Protein AF-A0A962E9W2-F1 (afdb_monomer)

pLDDT: mean 91.14, std 9.46, range [47.84, 97.75]

Foldseek 3Di:
DDDFDWDQDPVRWIKTFDAQVPVVVVVVVVCCLCPVVPWDFADDWADDPFKIWGTWTDDPPWIWTWMAGPGGGIMITTDDPVD

Mean predicted aligned error: 3.88 Å

Sequence (83 aa):
MGQPSLSTAANGHLMLSIDSAQRERWASLQKVLETALGYRREGDTIAGFDEGIAPDFVNGEIRIHAGWDNWSGHYLLADCVAG

Structure (mmCIF, N/CA/C/O backbone):
data_AF-A0A962E9W2-F1
#
_entry.id   AF-A0A962E9W2-F1
#
loop_
_atom_site.group_PDB
_atom_site.id
_atom_site.type_symbol
_atom_site.label_atom_id
_atom_site.label_alt_id
_atom_site.label_comp_id
_atom_site.label_asym_id
_atom_site.label_entity_id
_atom_site.label_seq_id
_atom_site.pdbx_PDB_ins_code
_atom_site.Cartn_x
_atom_site.Cartn_y
_atom_site.Cartn_z
_atom_site.occupancy
_atom_site.B_iso_or_equiv
_atom_site.auth_seq_id
_atom_site.auth_comp_id
_atom_site.auth_asym_id
_atom_site.auth_atom_id
_atom_site.pdbx_PDB_model_num
ATOM 1 N N . MET A 1 1 ? 5.997 13.605 -14.221 1.00 47.84 1 MET A N 1
ATOM 2 C CA . MET A 1 1 ? 5.849 13.282 -12.785 1.00 47.84 1 MET A CA 1
ATOM 3 C C . MET A 1 1 ? 4.398 12.883 -12.555 1.00 47.84 1 MET A C 1
ATOM 5 O O . MET A 1 1 ? 3.546 13.762 -12.545 1.00 47.84 1 MET A O 1
ATOM 9 N N . GLY A 1 2 ? 4.100 11.580 -12.513 1.00 64.94 2 GLY A N 1
ATOM 10 C CA . GLY A 1 2 ? 2.727 11.075 -12.356 1.00 64.94 2 GLY A CA 1
ATOM 11 C C . GLY A 1 2 ? 2.267 11.182 -10.906 1.00 64.94 2 GLY A C 1
ATOM 12 O O . GLY A 1 2 ? 3.081 11.045 -10.013 1.00 64.94 2 GLY A O 1
ATOM 13 N N . GLN A 1 3 ? 1.011 11.495 -10.628 1.00 77.00 3 GLN A N 1
ATOM 14 C CA . GLN A 1 3 ? 0.502 11.435 -9.252 1.00 77.00 3 GLN A CA 1
ATOM 15 C C . GLN A 1 3 ? 0.259 9.968 -8.855 1.00 77.00 3 GLN A C 1
ATOM 17 O O . GLN A 1 3 ? 0.088 9.143 -9.755 1.00 77.00 3 GLN A O 1
ATOM 22 N N . PRO A 1 4 ? 0.214 9.623 -7.551 1.00 86.06 4 PRO A N 1
ATOM 23 C CA . PRO A 1 4 ? -0.352 8.345 -7.136 1.00 86.06 4 PRO A CA 1
ATOM 24 C C . PRO A 1 4 ? -1.727 8.165 -7.772 1.00 86.06 4 PRO A C 1
ATOM 26 O O . PRO A 1 4 ? -2.513 9.114 -7.818 1.00 86.06 4 PRO A O 1
ATOM 29 N N . SER A 1 5 ? -1.999 6.967 -8.269 1.00 91.56 5 SER A N 1
ATOM 30 C CA . SER A 1 5 ? -3.249 6.671 -8.967 1.00 91.56 5 SER A CA 1
ATOM 31 C C . SER A 1 5 ? -4.045 5.639 -8.190 1.00 91.56 5 SER A C 1
ATOM 33 O O . SER A 1 5 ? -3.488 4.644 -7.732 1.00 91.56 5 SER A O 1
ATOM 35 N N . LEU A 1 6 ? -5.336 5.908 -8.011 1.00 93.44 6 LEU A N 1
ATOM 36 C CA . LEU A 1 6 ? -6.280 4.978 -7.407 1.00 93.44 6 LEU A CA 1
ATOM 37 C C . LEU A 1 6 ? -7.057 4.289 -8.528 1.00 93.44 6 LEU A C 1
ATOM 39 O O . LEU A 1 6 ? -7.593 4.959 -9.412 1.00 93.44 6 LEU A O 1
ATOM 43 N N . SER A 1 7 ? -7.105 2.965 -8.496 1.00 93.75 7 SER A N 1
ATOM 44 C CA . SER A 1 7 ? -7.792 2.141 -9.489 1.00 93.75 7 SER A CA 1
ATOM 45 C C . SER A 1 7 ? -8.439 0.924 -8.831 1.00 93.75 7 SER A C 1
ATOM 47 O O . SER A 1 7 ? -8.223 0.662 -7.649 1.00 93.75 7 SER A O 1
ATOM 49 N N . THR A 1 8 ? -9.246 0.185 -9.587 1.00 93.94 8 THR A N 1
ATOM 50 C CA . THR A 1 8 ? -9.795 -1.103 -9.153 1.00 93.94 8 THR A CA 1
ATOM 51 C C . THR A 1 8 ? -8.938 -2.219 -9.740 1.00 93.94 8 THR A C 1
ATOM 53 O O . THR A 1 8 ? -8.788 -2.306 -10.960 1.00 93.94 8 THR A O 1
ATOM 56 N N . ALA A 1 9 ? -8.372 -3.065 -8.883 1.00 91.44 9 ALA A N 1
ATOM 57 C CA . ALA A 1 9 ? -7.617 -4.241 -9.291 1.00 91.44 9 ALA A CA 1
ATOM 58 C C . ALA A 1 9 ? -8.535 -5.308 -9.912 1.00 91.44 9 ALA A C 1
ATOM 60 O O . ALA A 1 9 ? -9.759 -5.277 -9.772 1.00 91.44 9 ALA A O 1
ATOM 61 N N . ALA A 1 10 ? -7.942 -6.298 -10.585 1.00 89.31 10 ALA A N 1
ATOM 62 C CA . ALA A 1 10 ? -8.690 -7.360 -11.266 1.00 89.31 10 ALA A CA 1
ATOM 63 C C . ALA A 1 10 ? -9.584 -8.195 -10.325 1.00 89.31 10 ALA A C 1
ATOM 65 O O . ALA A 1 10 ? -10.573 -8.773 -10.765 1.00 89.31 10 ALA A O 1
ATOM 66 N N . ASN A 1 11 ? -9.252 -8.241 -9.033 1.00 87.31 11 ASN A N 1
ATOM 67 C CA . ASN A 1 11 ? -10.036 -8.903 -7.990 1.00 87.31 11 ASN A CA 1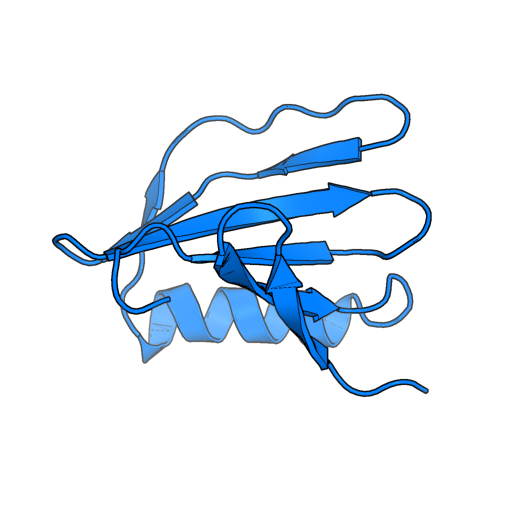
ATOM 68 C C . ASN A 1 11 ? -11.171 -8.025 -7.419 1.00 87.31 11 ASN A C 1
ATOM 70 O O . ASN A 1 11 ? -11.855 -8.452 -6.497 1.00 87.31 11 ASN A O 1
ATOM 74 N N . GLY A 1 12 ? -11.382 -6.820 -7.956 1.00 89.25 12 GLY A N 1
ATOM 75 C CA . GLY A 1 12 ? -12.449 -5.904 -7.549 1.00 89.25 12 GLY A CA 1
ATOM 76 C C . GLY A 1 12 ? -12.104 -4.975 -6.382 1.00 89.25 12 GLY A C 1
ATOM 77 O O . GLY A 1 12 ? -12.911 -4.106 -6.063 1.00 89.25 12 GLY A O 1
ATOM 78 N N . HIS A 1 13 ? -10.922 -5.106 -5.775 1.00 91.94 13 HIS A N 1
ATOM 79 C CA . HIS A 1 13 ? -10.492 -4.271 -4.648 1.00 91.94 13 HIS A CA 1
ATOM 80 C C . HIS A 1 13 ? -9.787 -2.987 -5.106 1.00 91.94 13 HIS A C 1
ATOM 82 O O . HIS A 1 13 ? -9.272 -2.915 -6.226 1.00 91.94 13 HIS A O 1
ATOM 88 N N . LEU A 1 14 ? -9.746 -1.959 -4.249 1.00 94.94 14 LEU A N 1
ATOM 89 C CA . LEU A 1 14 ? -9.024 -0.727 -4.566 1.00 94.94 14 LEU A CA 1
ATOM 90 C C . LEU A 1 14 ? -7.514 -0.931 -4.465 1.00 94.94 14 LEU A C 1
ATOM 92 O O . LEU A 1 14 ? -6.997 -1.521 -3.515 1.00 94.94 14 LEU A O 1
ATOM 96 N N . MET A 1 15 ? -6.809 -0.379 -5.448 1.00 95.06 15 MET A N 1
ATOM 97 C CA . MET A 1 15 ? -5.361 -0.395 -5.550 1.00 95.06 15 MET A CA 1
ATOM 98 C C . MET A 1 15 ? -4.836 1.026 -5.733 1.00 95.06 15 MET A C 1
ATOM 100 O O . MET A 1 15 ? -5.239 1.740 -6.656 1.00 95.06 15 MET A O 1
ATOM 104 N N . LEU A 1 16 ? -3.919 1.431 -4.859 1.00 94.94 16 LEU A N 1
ATOM 105 C CA . LEU A 1 16 ? -3.160 2.668 -4.984 1.00 94.94 16 LEU A CA 1
ATOM 106 C C . LEU A 1 16 ? -1.779 2.346 -5.555 1.00 94.94 16 LEU A C 1
ATOM 108 O O . LEU A 1 16 ? -0.986 1.681 -4.893 1.00 94.94 16 LEU A O 1
ATOM 112 N N . SER A 1 17 ? -1.473 2.863 -6.741 1.00 94.44 17 SER A N 1
ATOM 113 C CA . SER A 1 17 ? -0.182 2.673 -7.411 1.00 94.44 17 SER A CA 1
ATOM 114 C C . SER A 1 17 ? 0.678 3.929 -7.315 1.00 94.44 17 SER A C 1
ATOM 116 O O . SER A 1 17 ? 0.202 5.050 -7.529 1.00 94.44 17 SER A O 1
ATOM 118 N N . ILE A 1 18 ? 1.958 3.735 -7.004 1.00 93.25 18 ILE A N 1
ATOM 119 C CA . ILE A 1 18 ? 2.959 4.781 -6.805 1.00 93.25 18 ILE A CA 1
ATOM 120 C C . ILE A 1 18 ? 4.165 4.453 -7.675 1.00 93.25 18 ILE A C 1
ATOM 122 O O . ILE A 1 18 ? 4.896 3.498 -7.419 1.00 93.25 18 ILE A O 1
ATOM 126 N N . ASP A 1 19 ? 4.376 5.298 -8.677 1.00 90.75 19 ASP A N 1
ATOM 127 C CA . ASP A 1 19 ? 5.441 5.152 -9.664 1.00 90.75 19 ASP A CA 1
ATOM 128 C C . ASP A 1 19 ? 6.832 5.001 -9.016 1.00 90.75 19 ASP A C 1
ATOM 130 O O . ASP A 1 19 ? 7.141 5.603 -7.980 1.00 90.75 19 ASP A O 1
ATOM 134 N N . SER A 1 20 ? 7.694 4.197 -9.641 1.00 82.12 20 SER A N 1
ATOM 135 C CA . SER A 1 20 ? 9.026 3.852 -9.129 1.00 82.12 20 SER A CA 1
ATOM 136 C C . SER A 1 20 ? 9.956 5.063 -8.952 1.00 82.12 20 SER A C 1
ATOM 138 O O . SER A 1 20 ? 10.844 5.035 -8.091 1.00 82.12 20 SER A O 1
ATOM 140 N N . ALA A 1 21 ? 9.722 6.160 -9.680 1.00 82.25 21 ALA A N 1
ATOM 141 C CA . ALA A 1 21 ? 10.430 7.425 -9.512 1.00 82.25 21 ALA A CA 1
ATOM 142 C C . ALA A 1 21 ? 10.024 8.182 -8.231 1.00 82.25 21 ALA A C 1
ATOM 144 O O . ALA A 1 21 ? 10.642 9.190 -7.890 1.00 82.25 21 ALA A O 1
ATOM 145 N N . GLN A 1 22 ? 9.007 7.720 -7.494 1.00 84.44 22 GLN A N 1
ATOM 146 C CA . GLN A 1 22 ? 8.426 8.408 -6.334 1.00 84.44 22 GLN A CA 1
ATOM 147 C C . GLN A 1 22 ? 8.765 7.775 -4.987 1.00 84.44 22 GLN A C 1
ATOM 149 O O . GLN A 1 22 ? 7.944 7.756 -4.065 1.00 84.44 22 GLN A O 1
ATOM 154 N N . ARG A 1 23 ? 9.997 7.290 -4.834 1.00 83.62 23 ARG A N 1
ATOM 155 C CA . ARG A 1 23 ? 10.453 6.618 -3.606 1.00 83.62 23 ARG A CA 1
ATOM 156 C C . ARG A 1 23 ? 10.225 7.441 -2.332 1.00 83.62 23 ARG A C 1
ATOM 158 O O . ARG A 1 23 ? 9.816 6.889 -1.316 1.00 83.62 23 ARG A O 1
ATOM 165 N N . GLU A 1 24 ? 10.416 8.760 -2.385 1.00 89.62 24 GLU A N 1
ATOM 166 C CA . GLU A 1 24 ? 10.175 9.651 -1.236 1.00 89.62 24 GLU A CA 1
ATOM 167 C C . GLU A 1 24 ? 8.696 9.727 -0.840 1.00 89.62 24 GLU A C 1
ATOM 169 O O . GLU A 1 24 ? 8.350 9.770 0.344 1.00 89.62 24 GLU A O 1
ATOM 174 N N . ARG A 1 25 ? 7.803 9.718 -1.834 1.00 90.50 25 ARG A N 1
ATOM 175 C CA . ARG A 1 25 ? 6.359 9.747 -1.603 1.00 90.50 25 ARG A CA 1
ATOM 176 C C . ARG A 1 25 ? 5.881 8.419 -1.029 1.00 90.50 25 ARG A C 1
ATOM 178 O O . ARG A 1 25 ? 5.062 8.430 -0.116 1.00 90.50 25 ARG A O 1
ATOM 185 N N . TRP A 1 26 ? 6.442 7.306 -1.502 1.00 92.62 26 TRP A N 1
ATOM 186 C CA . TRP A 1 26 ? 6.224 5.992 -0.904 1.00 92.62 26 TRP A CA 1
ATOM 187 C C . TRP A 1 26 ? 6.644 5.970 0.568 1.00 92.62 26 TRP A C 1
ATOM 189 O O . TRP A 1 26 ? 5.820 5.665 1.424 1.00 92.62 26 TRP A O 1
ATOM 199 N N . ALA A 1 27 ? 7.871 6.392 0.890 1.00 92.81 27 ALA A N 1
ATOM 200 C CA . ALA A 1 27 ? 8.347 6.451 2.275 1.00 92.81 27 ALA A CA 1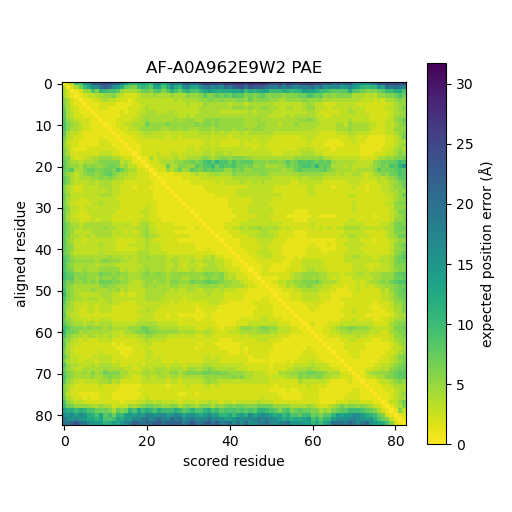
ATOM 201 C C . ALA A 1 27 ? 7.469 7.349 3.168 1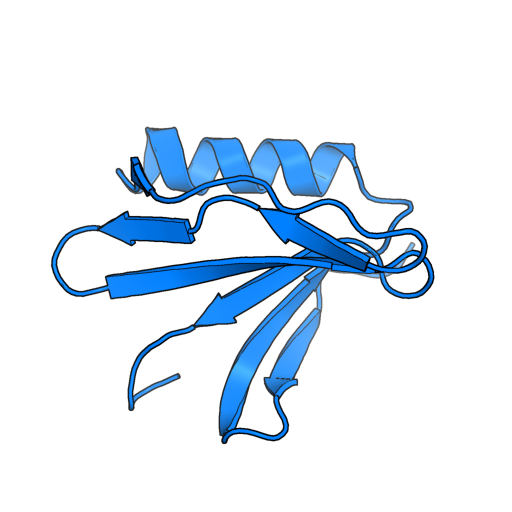.00 92.81 27 ALA A C 1
ATOM 203 O O . ALA A 1 27 ? 7.165 7.004 4.310 1.00 92.81 27 ALA A O 1
ATOM 204 N N . SER A 1 28 ? 7.015 8.487 2.634 1.00 93.75 28 SER A N 1
ATOM 205 C CA . SER A 1 28 ? 6.113 9.397 3.348 1.00 93.75 28 SER A CA 1
ATOM 206 C C . SER A 1 28 ? 4.753 8.754 3.625 1.00 93.75 28 SER A C 1
ATOM 208 O O . SER A 1 28 ? 4.223 8.899 4.724 1.00 93.75 28 SER A O 1
ATOM 210 N N . LEU A 1 29 ? 4.201 8.017 2.657 1.00 93.75 29 LEU A N 1
ATOM 211 C CA . LEU A 1 29 ? 2.934 7.308 2.816 1.00 93.75 29 LEU A CA 1
ATOM 212 C C . LEU A 1 29 ? 3.030 6.210 3.877 1.00 93.75 29 LEU A C 1
ATOM 214 O O . LEU A 1 29 ? 2.164 6.150 4.747 1.00 93.75 29 LEU A O 1
ATOM 218 N N . GLN A 1 30 ? 4.091 5.394 3.850 1.00 95.38 30 GLN A N 1
ATOM 219 C CA . GLN A 1 30 ? 4.311 4.369 4.878 1.00 95.38 30 GLN A CA 1
ATOM 220 C C . GLN A 1 30 ? 4.326 5.001 6.273 1.00 95.38 30 GLN A C 1
ATOM 222 O O . GLN A 1 30 ? 3.609 4.563 7.169 1.00 95.38 30 GLN A O 1
ATOM 227 N N . LYS A 1 31 ? 5.059 6.111 6.428 1.00 96.31 31 LYS A N 1
ATOM 228 C CA . LYS A 1 31 ? 5.122 6.839 7.695 1.00 96.31 31 LYS A CA 1
ATOM 229 C C . LYS A 1 31 ? 3.753 7.353 8.140 1.00 96.31 31 LYS A C 1
ATOM 231 O O . LYS A 1 31 ? 3.451 7.298 9.328 1.00 96.31 31 LYS A O 1
ATOM 236 N N . VAL A 1 32 ? 2.920 7.857 7.228 1.00 96.62 32 VAL A N 1
ATOM 237 C CA . VAL A 1 32 ? 1.554 8.302 7.559 1.00 96.62 32 VAL A CA 1
ATOM 238 C C . VAL A 1 32 ? 0.701 7.125 8.034 1.00 96.62 32 VAL A C 1
ATOM 240 O O . VAL A 1 32 ? 0.039 7.250 9.065 1.00 96.62 32 VAL A O 1
ATOM 243 N N . LEU A 1 33 ? 0.749 5.984 7.340 1.00 96.50 33 LEU A N 1
ATOM 244 C CA . LEU A 1 33 ? 0.003 4.784 7.726 1.00 96.50 33 LEU A CA 1
ATOM 245 C C . LEU A 1 33 ? 0.398 4.314 9.127 1.00 96.50 33 LEU A C 1
ATOM 247 O O . LEU A 1 33 ? -0.469 4.077 9.963 1.00 96.50 33 LEU A O 1
ATOM 251 N N . GLU A 1 34 ? 1.696 4.257 9.408 1.00 97.25 34 GLU A N 1
ATOM 252 C CA . GLU A 1 34 ? 2.202 3.761 10.686 1.00 97.25 34 GLU A CA 1
ATOM 253 C C . GLU A 1 34 ? 1.984 4.750 11.832 1.00 97.25 34 GLU A C 1
ATOM 255 O O . GLU A 1 34 ? 1.499 4.385 12.900 1.00 97.25 34 GLU A O 1
ATOM 260 N N . THR A 1 35 ? 2.328 6.022 11.624 1.00 96.88 35 THR A N 1
ATOM 261 C CA . THR A 1 35 ? 2.413 6.988 12.730 1.00 96.88 35 THR A CA 1
ATOM 262 C C . THR A 1 35 ? 1.137 7.791 12.934 1.00 96.88 35 THR A C 1
ATOM 264 O O . THR A 1 35 ? 0.752 8.035 14.073 1.00 96.88 35 THR A O 1
ATOM 267 N N . ALA A 1 36 ? 0.475 8.210 11.853 1.00 96.62 36 ALA A N 1
ATOM 268 C CA . ALA A 1 36 ? -0.715 9.054 11.935 1.00 96.62 36 ALA A CA 1
ATOM 269 C C . ALA A 1 36 ? -2.005 8.228 11.960 1.00 96.62 36 ALA A C 1
ATOM 271 O O . ALA A 1 36 ? -2.973 8.629 12.599 1.00 96.62 36 ALA A O 1
ATOM 272 N N . LEU A 1 37 ? -2.014 7.085 11.268 1.00 95.81 37 LEU A N 1
ATOM 273 C CA . LEU A 1 37 ? -3.191 6.224 11.139 1.00 95.81 37 LEU A CA 1
ATOM 274 C C . LEU A 1 37 ? -3.110 4.945 11.985 1.00 95.81 37 LEU A C 1
ATOM 276 O O . LEU A 1 37 ? -4.091 4.209 12.052 1.00 95.81 37 LEU A O 1
ATOM 280 N N . GLY A 1 38 ? -1.979 4.688 12.650 1.00 97.12 38 GLY A N 1
ATOM 281 C CA . GLY A 1 38 ? -1.834 3.612 13.633 1.00 97.12 38 GLY A CA 1
ATOM 282 C C . GLY A 1 38 ? -1.794 2.19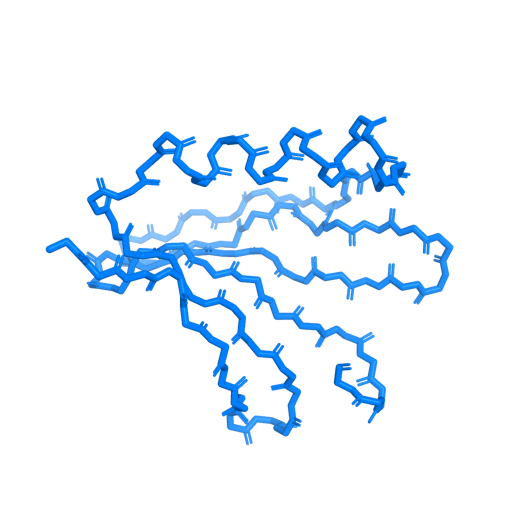7 13.052 1.00 97.12 38 GLY A C 1
ATOM 283 O O . GLY A 1 38 ? -2.051 1.238 13.778 1.00 97.12 38 GLY A O 1
ATOM 284 N N . TYR A 1 39 ? -1.491 2.044 11.762 1.00 97.50 39 TYR A N 1
ATOM 285 C CA . TYR A 1 39 ? -1.283 0.726 11.170 1.00 97.50 39 TYR A CA 1
ATOM 286 C C . TYR A 1 39 ? 0.031 0.120 11.660 1.00 97.50 39 TYR A C 1
ATOM 288 O O . TYR A 1 39 ? 1.059 0.787 11.748 1.00 97.50 39 TYR A O 1
ATOM 296 N N . ARG A 1 40 ? 0.017 -1.182 11.928 1.00 97.69 40 ARG A N 1
ATOM 297 C CA . ARG A 1 40 ? 1.226 -1.974 12.184 1.00 97.69 40 ARG A CA 1
ATOM 298 C C . ARG A 1 40 ? 1.590 -2.795 10.955 1.00 97.69 40 ARG A C 1
ATOM 300 O O . ARG A 1 40 ? 0.728 -3.099 10.137 1.00 97.69 40 ARG A O 1
ATOM 307 N N . ARG A 1 41 ? 2.864 -3.161 10.845 1.00 97.38 41 ARG A N 1
ATOM 308 C CA . ARG A 1 41 ? 3.383 -4.017 9.773 1.00 97.38 41 ARG A CA 1
ATOM 309 C C . ARG A 1 41 ? 3.278 -5.486 10.193 1.00 97.38 41 ARG A C 1
ATOM 311 O O . ARG A 1 41 ? 3.747 -5.823 11.278 1.00 97.38 41 ARG A O 1
ATOM 318 N N . GLU A 1 42 ? 2.684 -6.346 9.368 1.00 97.62 42 GLU A N 1
ATOM 319 C CA . GLU A 1 42 ? 2.574 -7.792 9.629 1.00 97.62 42 GLU A CA 1
ATOM 320 C C . GLU A 1 42 ? 2.997 -8.641 8.426 1.00 97.62 42 GLU A C 1
ATOM 322 O O . GLU A 1 42 ? 2.720 -8.291 7.285 1.00 97.62 42 GLU A O 1
ATOM 327 N N . GLY A 1 43 ? 3.625 -9.789 8.689 1.00 96.06 43 GLY A N 1
ATOM 328 C CA . GLY A 1 43 ? 4.096 -10.713 7.655 1.00 96.06 43 GLY A CA 1
ATOM 329 C C . GLY A 1 43 ? 5.552 -10.490 7.248 1.00 96.06 43 GLY A C 1
ATOM 330 O O . GLY A 1 43 ? 6.244 -9.618 7.777 1.00 96.06 43 GLY A O 1
ATOM 331 N N . ASP A 1 44 ? 6.009 -11.315 6.309 1.00 96.69 44 ASP A N 1
ATOM 332 C CA . ASP A 1 44 ? 7.391 -11.331 5.837 1.00 96.69 44 ASP A CA 1
ATOM 333 C C . ASP A 1 44 ? 7.561 -10.538 4.540 1.00 96.69 44 ASP A C 1
ATOM 335 O O . ASP A 1 44 ? 6.631 -10.354 3.757 1.00 96.69 44 ASP A O 1
ATOM 339 N N . THR A 1 45 ? 8.789 -10.083 4.290 1.00 96.38 45 THR A N 1
ATOM 340 C CA . THR A 1 45 ? 9.157 -9.555 2.972 1.00 96.38 45 THR A CA 1
ATOM 341 C C . THR A 1 45 ? 9.561 -10.709 2.064 1.00 96.38 45 THR A C 1
ATOM 343 O O . THR A 1 45 ? 10.487 -11.452 2.389 1.00 96.38 45 THR A O 1
ATOM 346 N N . ILE A 1 46 ? 8.919 -10.820 0.903 1.00 96.06 46 ILE A N 1
ATOM 347 C CA . ILE A 1 46 ? 9.292 -11.764 -0.153 1.00 96.06 46 ILE A CA 1
ATOM 348 C C . ILE A 1 46 ? 9.748 -10.944 -1.355 1.00 96.06 46 ILE A C 1
ATOM 350 O O . ILE A 1 46 ? 8.946 -10.256 -1.976 1.00 96.06 46 ILE A O 1
ATOM 354 N N . ALA A 1 47 ? 11.036 -11.001 -1.683 1.00 95.38 47 ALA A N 1
ATOM 355 C CA . ALA A 1 47 ? 11.600 -10.290 -2.827 1.00 95.38 47 ALA A CA 1
ATOM 356 C C . ALA A 1 47 ? 11.921 -11.278 -3.954 1.00 95.38 47 ALA A C 1
ATOM 358 O O . ALA A 1 47 ? 12.826 -12.105 -3.824 1.00 95.38 47 ALA A O 1
ATOM 359 N N . GLY A 1 48 ? 11.165 -11.196 -5.046 1.00 94.75 48 GLY A N 1
ATOM 360 C CA . GLY A 1 48 ? 11.482 -11.838 -6.314 1.00 94.75 48 GLY A CA 1
ATOM 361 C C . GLY A 1 48 ? 12.389 -10.962 -7.179 1.00 94.75 48 GLY A C 1
ATOM 362 O O . GLY A 1 48 ? 12.815 -9.878 -6.783 1.00 94.75 48 GLY A O 1
ATOM 363 N N . PHE A 1 49 ? 12.707 -11.459 -8.375 1.00 92.31 49 PHE A N 1
ATOM 364 C CA . PHE A 1 49 ? 13.546 -10.728 -9.3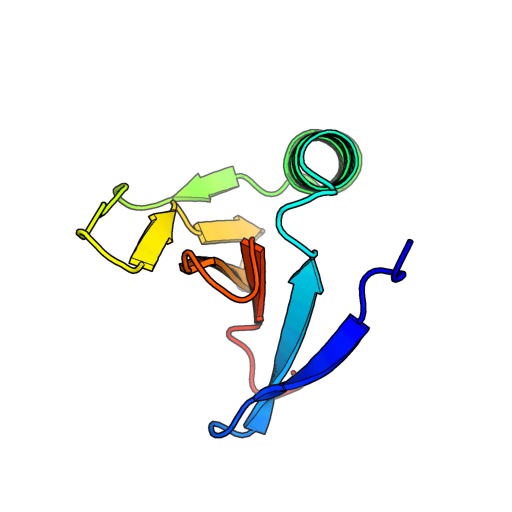28 1.00 92.31 49 PHE A CA 1
ATOM 365 C C . PHE A 1 49 ? 12.817 -9.510 -9.917 1.00 92.31 49 PHE A C 1
ATOM 367 O O . PHE A 1 49 ? 13.388 -8.421 -9.979 1.00 92.31 49 PHE A O 1
ATOM 374 N N . ASP A 1 50 ? 11.553 -9.697 -10.303 1.00 94.19 50 ASP A N 1
ATOM 375 C CA . ASP A 1 50 ? 10.750 -8.677 -10.986 1.00 94.19 50 ASP A CA 1
ATOM 376 C C . ASP A 1 50 ? 9.735 -7.969 -10.087 1.00 94.19 50 ASP A C 1
ATOM 378 O O . ASP A 1 50 ? 9.353 -6.831 -10.358 1.00 94.19 50 ASP A O 1
ATOM 382 N N . GLU A 1 51 ? 9.324 -8.624 -9.007 1.00 95.56 51 GLU A N 1
ATOM 383 C CA . GLU A 1 51 ? 8.322 -8.127 -8.073 1.00 95.56 51 GLU A CA 1
ATOM 384 C C . GLU A 1 51 ? 8.591 -8.630 -6.658 1.00 95.56 51 GLU A C 1
ATOM 386 O O . GLU A 1 51 ? 9.334 -9.593 -6.442 1.00 95.56 51 GLU A O 1
ATOM 391 N N . GLY A 1 52 ? 7.966 -7.990 -5.679 1.00 96.69 52 GLY A N 1
ATOM 392 C CA . GLY A 1 52 ? 8.038 -8.421 -4.298 1.00 96.69 52 GLY A CA 1
ATOM 393 C C . GLY A 1 52 ? 6.838 -7.994 -3.473 1.00 96.69 52 GLY A C 1
ATOM 394 O O . GLY A 1 52 ? 6.148 -7.017 -3.763 1.00 96.69 52 GLY A O 1
ATOM 395 N N . ILE A 1 53 ? 6.629 -8.737 -2.395 1.00 96.12 53 ILE A N 1
ATOM 396 C CA . ILE A 1 53 ? 5.620 -8.477 -1.379 1.00 96.12 53 ILE A CA 1
ATOM 397 C C . ILE A 1 53 ? 6.338 -7.929 -0.150 1.00 96.12 53 ILE A C 1
ATOM 399 O O . ILE A 1 53 ? 7.372 -8.449 0.280 1.00 96.12 53 ILE A O 1
ATOM 403 N N . ALA A 1 54 ? 5.799 -6.851 0.401 1.00 96.31 54 ALA A N 1
ATOM 404 C CA . ALA A 1 54 ? 6.230 -6.277 1.662 1.00 96.31 54 ALA A CA 1
ATOM 405 C C . ALA A 1 54 ? 5.197 -6.618 2.751 1.00 96.31 54 ALA A C 1
ATOM 407 O O . ALA A 1 54 ? 4.058 -6.933 2.418 1.00 96.31 54 ALA A O 1
ATOM 408 N N . PRO A 1 55 ? 5.552 -6.502 4.043 1.00 97.62 55 PRO A N 1
ATOM 409 C CA . PRO A 1 55 ? 4.595 -6.688 5.126 1.00 97.62 55 PRO A CA 1
ATOM 410 C C . PRO A 1 55 ? 3.309 -5.882 4.907 1.00 97.62 55 PRO A C 1
ATOM 412 O O . PRO A 1 55 ? 3.351 -4.755 4.407 1.00 97.62 55 PRO A O 1
ATOM 415 N N . ASP A 1 56 ? 2.177 -6.436 5.304 1.00 97.56 56 ASP A N 1
ATOM 416 C CA . ASP A 1 56 ? 0.884 -5.774 5.214 1.00 97.56 56 ASP A CA 1
ATOM 417 C C . ASP A 1 56 ? 0.799 -4.633 6.227 1.00 97.56 56 ASP A C 1
ATOM 419 O O . ASP A 1 56 ? 1.405 -4.688 7.298 1.00 97.56 56 ASP A O 1
ATOM 423 N N . PHE A 1 57 ? 0.001 -3.613 5.926 1.00 97.75 57 PHE A N 1
ATOM 424 C CA . PHE A 1 57 ? -0.459 -2.660 6.931 1.00 97.75 57 PHE A CA 1
ATOM 425 C C . PHE A 1 57 ? -1.755 -3.181 7.548 1.00 97.75 57 PHE A C 1
ATOM 427 O O . PHE A 1 57 ? -2.749 -3.358 6.847 1.00 97.75 57 PHE A O 1
ATOM 434 N N . VAL A 1 58 ? -1.767 -3.381 8.864 1.00 96.69 58 VAL A N 1
ATOM 435 C CA . VAL A 1 58 ? -2.921 -3.913 9.599 1.00 96.69 58 VAL A CA 1
ATOM 436 C C . VAL A 1 58 ? -3.350 -2.945 10.697 1.00 96.69 58 VAL A C 1
ATOM 438 O O . VAL A 1 58 ? -2.525 -2.506 11.498 1.00 96.69 58 VAL A O 1
ATOM 441 N N . ASN A 1 59 ? -4.642 -2.625 10.761 1.00 95.00 59 ASN A N 1
ATOM 442 C CA . ASN A 1 59 ? -5.254 -1.862 11.850 1.00 95.00 59 ASN A CA 1
ATOM 443 C C . ASN A 1 59 ? -6.648 -2.430 12.165 1.00 95.00 59 ASN A C 1
ATOM 445 O O . ASN A 1 59 ? -7.602 -2.230 11.413 1.00 95.00 59 ASN A O 1
ATOM 449 N N . GLY A 1 60 ? -6.756 -3.1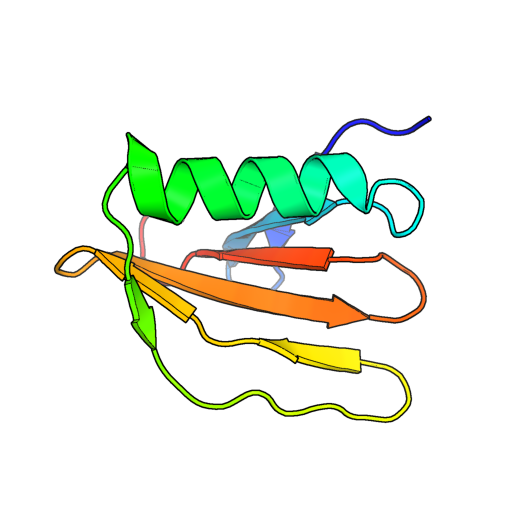68 13.273 1.00 90.69 60 GLY A N 1
ATOM 450 C CA . GLY A 1 60 ? -7.970 -3.911 13.613 1.00 90.69 60 GLY A CA 1
ATOM 451 C C . GLY A 1 60 ? -8.286 -4.972 12.558 1.00 90.69 60 GLY A C 1
ATOM 452 O O . GLY A 1 60 ? -7.454 -5.832 12.281 1.00 90.69 60 GLY A O 1
ATOM 453 N N . GLU A 1 61 ? -9.483 -4.893 11.980 1.00 89.81 61 GLU A N 1
ATOM 454 C CA . GLU A 1 61 ? -9.951 -5.780 10.904 1.00 89.81 61 GLU A CA 1
ATOM 455 C C . GLU A 1 61 ? -9.537 -5.298 9.504 1.00 89.81 61 GLU A C 1
ATOM 457 O O . GLU A 1 61 ? -9.739 -6.012 8.527 1.00 89.81 61 GLU 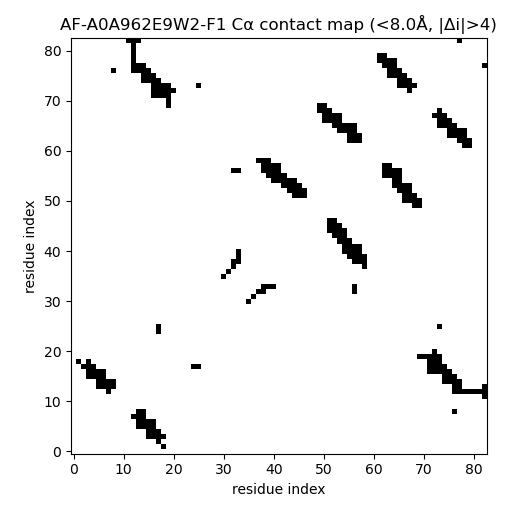A O 1
ATOM 462 N N . ILE A 1 62 ? -8.957 -4.097 9.389 1.00 91.25 62 ILE A N 1
ATOM 463 C CA . ILE A 1 62 ? -8.520 -3.549 8.105 1.00 91.25 62 ILE A CA 1
ATOM 464 C C . ILE A 1 62 ? -7.110 -4.043 7.806 1.00 91.25 62 ILE A C 1
ATOM 466 O O . ILE A 1 62 ? -6.185 -3.843 8.602 1.00 91.25 62 ILE A O 1
ATOM 470 N N . ARG A 1 63 ? -6.941 -4.618 6.617 1.00 95.00 63 ARG A N 1
ATOM 471 C CA . ARG A 1 63 ? -5.653 -5.017 6.062 1.00 95.00 63 ARG A CA 1
ATOM 472 C C . ARG A 1 63 ? -5.446 -4.377 4.693 1.00 95.00 63 ARG A C 1
ATOM 474 O O . ARG A 1 63 ? -6.362 -4.282 3.880 1.00 95.00 63 ARG A O 1
ATOM 481 N N . ILE A 1 64 ? -4.228 -3.903 4.466 1.00 96.44 64 ILE A N 1
ATOM 482 C CA . ILE A 1 64 ? -3.783 -3.346 3.194 1.00 96.44 64 ILE A CA 1
ATOM 483 C C . ILE A 1 64 ? -2.492 -4.060 2.817 1.00 96.44 64 ILE A C 1
ATOM 485 O O . ILE A 1 64 ? -1.466 -3.900 3.486 1.00 96.44 64 ILE A O 1
ATOM 489 N N . HIS A 1 65 ? -2.544 -4.828 1.738 1.00 97.00 65 HIS A N 1
ATOM 490 C CA . HIS A 1 65 ? -1.379 -5.485 1.173 1.00 97.00 65 HIS A CA 1
ATOM 491 C C . HIS A 1 65 ? -0.443 -4.467 0.544 1.00 97.00 65 HIS A C 1
ATOM 493 O O . HIS A 1 65 ? -0.891 -3.503 -0.079 1.00 97.00 65 HIS A O 1
ATOM 499 N N . ALA A 1 66 ? 0.858 -4.690 0.691 1.00 97.25 66 ALA A N 1
ATOM 500 C CA . ALA A 1 66 ? 1.882 -3.832 0.122 1.00 97.25 66 ALA A CA 1
ATOM 501 C C . ALA A 1 66 ? 2.831 -4.648 -0.751 1.00 97.25 66 ALA A C 1
ATOM 503 O O . ALA A 1 66 ? 3.289 -5.721 -0.365 1.00 97.25 66 ALA A O 1
ATOM 504 N N . GLY A 1 67 ? 3.192 -4.106 -1.905 1.00 96.38 67 GLY A N 1
ATOM 505 C CA . GLY A 1 67 ? 4.151 -4.754 -2.784 1.00 96.38 67 GLY A CA 1
ATOM 506 C C . GLY A 1 67 ? 4.762 -3.792 -3.780 1.00 96.38 67 GLY A C 1
ATOM 507 O O . GLY A 1 67 ? 4.565 -2.573 -3.709 1.00 96.38 67 GLY A O 1
ATOM 508 N N . TRP A 1 68 ? 5.558 -4.350 -4.678 1.00 95.69 68 TRP A N 1
ATOM 509 C CA . TRP A 1 68 ? 6.205 -3.611 -5.744 1.00 95.69 68 TRP A CA 1
ATOM 510 C C . TRP A 1 68 ? 6.484 -4.500 -6.948 1.00 95.69 68 TRP A C 1
ATOM 512 O O . TRP A 1 68 ? 6.647 -5.708 -6.806 1.00 95.69 68 TRP A O 1
ATOM 522 N N . ASP A 1 69 ? 6.604 -3.873 -8.110 1.00 93.62 69 ASP A N 1
ATOM 523 C CA . ASP A 1 69 ? 7.160 -4.465 -9.319 1.00 93.62 69 ASP A CA 1
ATOM 524 C C . ASP A 1 69 ? 8.117 -3.477 -10.006 1.00 93.62 69 ASP A C 1
ATOM 526 O O . ASP A 1 69 ? 8.031 -2.255 -9.829 1.00 93.62 69 ASP A O 1
ATOM 530 N N . ASN A 1 70 ? 9.066 -4.006 -10.776 1.00 90.19 70 ASN A N 1
ATOM 531 C CA . ASN A 1 70 ? 10.113 -3.214 -11.422 1.00 90.19 70 ASN A CA 1
ATOM 532 C C . ASN A 1 70 ? 9.583 -2.218 -12.468 1.00 90.19 70 ASN A C 1
ATOM 534 O O . ASN A 1 70 ? 10.294 -1.269 -12.811 1.00 90.19 70 ASN A O 1
ATOM 538 N N . TRP A 1 71 ? 8.365 -2.409 -12.982 1.00 87.50 71 TRP A N 1
ATOM 539 C CA . TRP A 1 71 ? 7.808 -1.586 -14.055 1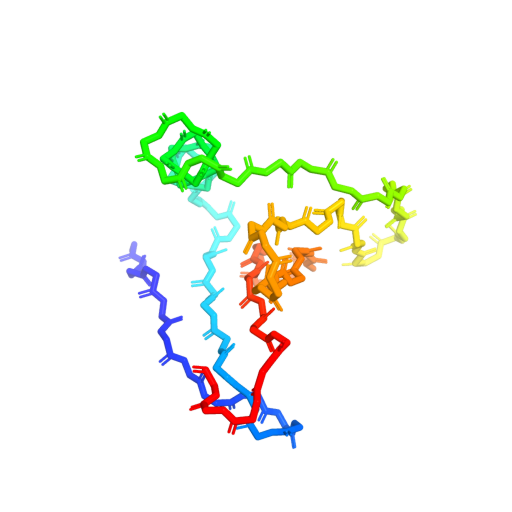.00 87.50 71 TRP A CA 1
ATOM 540 C C . TRP A 1 71 ? 6.924 -0.458 -13.526 1.00 87.50 71 TRP A C 1
ATOM 542 O O . TRP A 1 71 ? 7.065 0.684 -13.961 1.00 87.50 71 TRP A O 1
ATOM 552 N N . SER A 1 72 ? 6.043 -0.761 -12.578 1.00 86.88 72 SER A N 1
ATOM 553 C CA . SER A 1 72 ? 4.993 0.145 -12.102 1.00 86.88 72 SER A CA 1
ATOM 554 C C . SER A 1 72 ? 5.341 0.810 -10.771 1.00 86.88 72 SER A C 1
ATOM 556 O O . SER A 1 72 ? 4.761 1.842 -10.434 1.00 86.88 72 SER A O 1
ATOM 558 N N . GLY A 1 73 ? 6.316 0.277 -10.030 1.00 93.19 73 GLY A N 1
ATOM 559 C CA . GLY A 1 73 ? 6.722 0.795 -8.729 1.00 93.19 73 GLY A CA 1
ATOM 560 C C . GLY A 1 73 ? 6.004 0.102 -7.578 1.00 93.19 73 GLY A C 1
ATOM 561 O O . GLY A 1 73 ? 5.877 -1.114 -7.571 1.00 93.19 73 GLY A O 1
ATOM 562 N N . HIS A 1 74 ? 5.599 0.867 -6.566 1.00 95.69 74 HIS A N 1
ATOM 563 C CA . HIS A 1 74 ? 4.979 0.325 -5.356 1.00 95.69 74 HIS A CA 1
ATOM 564 C C . HIS A 1 74 ? 3.462 0.372 -5.447 1.00 95.69 74 HIS A C 1
ATOM 566 O O . HIS A 1 74 ? 2.891 1.262 -6.082 1.00 95.69 74 HIS A O 1
ATOM 572 N N . TYR A 1 75 ? 2.804 -0.532 -4.736 1.00 95.31 75 TYR A N 1
ATOM 573 C CA . TYR A 1 75 ? 1.358 -0.531 -4.628 1.00 95.31 75 TYR A CA 1
ATOM 574 C C . TYR A 1 75 ? 0.869 -0.842 -3.219 1.00 95.31 75 TYR A C 1
ATOM 576 O O . TYR A 1 75 ? 1.542 -1.504 -2.426 1.00 95.31 75 TYR A O 1
ATOM 584 N N . LEU A 1 76 ? -0.342 -0.361 -2.948 1.00 96.44 76 LEU A N 1
ATOM 585 C CA . LEU A 1 76 ? -1.185 -0.790 -1.843 1.00 96.44 76 LEU A CA 1
ATOM 586 C C . LEU A 1 76 ? -2.471 -1.383 -2.406 1.00 96.44 76 LEU A C 1
ATOM 588 O O . LEU A 1 76 ? -3.066 -0.780 -3.295 1.00 96.44 76 LEU A O 1
ATOM 592 N N . LEU A 1 77 ? -2.904 -2.522 -1.880 1.00 96.00 77 LEU A N 1
ATOM 593 C CA . LEU A 1 77 ? -4.138 -3.198 -2.270 1.00 96.00 77 LEU A CA 1
ATOM 594 C C . LEU A 1 77 ? -4.979 -3.447 -1.022 1.00 96.00 77 LEU A C 1
ATOM 596 O O . LEU A 1 77 ? -4.499 -4.041 -0.059 1.00 96.00 77 LEU A O 1
ATOM 600 N N . ALA A 1 78 ? -6.220 -2.985 -1.024 1.00 93.94 78 ALA A N 1
ATOM 601 C CA . ALA A 1 78 ? -7.113 -3.200 0.101 1.00 93.94 78 ALA A CA 1
ATOM 602 C C . ALA A 1 78 ? -7.589 -4.656 0.184 1.00 93.94 78 ALA A C 1
ATOM 604 O O . ALA A 1 78 ? -7.922 -5.268 -0.830 1.00 93.94 78 ALA A O 1
ATOM 605 N N . ASP A 1 79 ? -7.671 -5.175 1.406 1.00 89.62 79 ASP A N 1
ATOM 606 C CA . ASP A 1 79 ? -8.246 -6.482 1.722 1.00 89.62 79 ASP A CA 1
ATOM 607 C C . ASP A 1 79 ? -9.561 -6.285 2.492 1.00 89.62 79 ASP A C 1
ATOM 609 O O . ASP A 1 79 ? -9.642 -6.440 3.712 1.00 89.62 79 ASP A O 1
ATOM 613 N N . CYS A 1 80 ? -10.594 -5.813 1.788 1.00 78.19 80 CYS A N 1
ATOM 614 C CA . CYS A 1 80 ? -11.942 -5.663 2.335 1.00 78.19 80 CYS A CA 1
ATOM 615 C C . CYS A 1 80 ? -13.011 -5.636 1.230 1.00 78.19 80 CYS A C 1
ATOM 617 O O . CYS A 1 80 ? -12.756 -5.206 0.108 1.00 78.19 80 CYS A O 1
ATOM 619 N N . VAL A 1 81 ? -14.243 -6.055 1.547 1.00 66.31 81 VAL A N 1
ATOM 620 C CA . VAL A 1 81 ? -15.362 -6.121 0.577 1.00 66.31 81 VAL A CA 1
ATOM 621 C C . VAL A 1 81 ? -15.735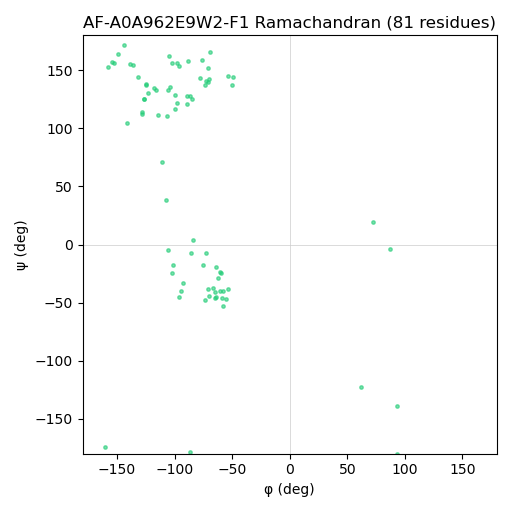 -4.748 0.006 1.00 66.31 81 VAL A C 1
ATOM 623 O O . VAL A 1 81 ? -16.220 -4.663 -1.118 1.00 66.31 81 VAL A O 1
ATOM 626 N N . ALA A 1 82 ? -15.523 -3.675 0.772 1.00 65.25 82 ALA A N 1
ATOM 627 C CA . ALA A 1 82 ? -15.830 -2.316 0.332 1.00 65.25 82 ALA A CA 1
ATOM 628 C C . ALA A 1 82 ? -14.815 -1.765 -0.687 1.00 65.25 82 ALA A C 1
ATOM 630 O O . ALA A 1 82 ? -15.147 -0.816 -1.401 1.00 65.25 82 ALA A O 1
ATOM 631 N N . GLY A 1 83 ? -13.631 -2.384 -0.771 1.00 50.62 83 GLY A N 1
ATOM 632 C CA . GLY A 1 83 ? -12.477 -1.815 -1.455 1.00 50.62 83 GLY A CA 1
ATOM 633 C C . GLY A 1 83 ? -11.779 -0.750 -0.624 1.00 50.62 83 GLY A C 1
ATOM 634 O O . GLY A 1 83 ? -12.442 0.034 0.088 1.00 50.62 83 GLY A O 1
#

Secondary structure (DSSP, 8-state):
-PPPEEEE-TTSSEEEEE-GGGHHHHHHHHHIIIIIS-PEEES--EE-SSEEEEEEEEETTEEEEEEEETTTEEEEEEESTT-

Radius of gyration: 12.34 Å; Cα contacts (8 Å, |Δi|>4): 155; chains: 1; bounding box: 29×25×28 Å

Nearest PDB structures (foldseek):
  2v7s-assembly1_A-2  TM=4.770E-01  e=3.563E-01  Mycobacterium tuberculosis H37Rv
  6y2s-assembly1_A  TM=5.399E-01  e=1.872E+00  Escherichia coli K-12
  6y2r-assembly1_B  TM=4.778E-01  e=2.091E+00  Escherichia coli K-12
  6aq1-assembly1_A  TM=3.478E-01  e=6.318E+00  Homo sapiens

Solvent-accessible surface area (backbone atoms only — not comparable to full-atom values): 4583 Å² total; per-residue (Å²): 137,82,74,74,43,80,46,71,42,98,87,68,23,35,27,41,41,33,52,64,91,39,58,69,59,51,56,52,49,54,50,42,42,40,71,75,66,59,28,41,79,45,79,66,72,45,81,57,95,59,37,32,41,41,38,25,41,36,48,92,88,46,38,31,44,29,34,36,37,81,86,61,15,37,37,38,34,40,58,50,95,87,66